Protein AF-A0A8T5QG60-F1 (afdb_monomer)

Solvent-accessible surface area (backbone atoms only — not comparable to full-atom values): 8519 Å² total; per-residue (Å²): 112,48,46,45,45,49,64,73,46,102,88,48,75,74,36,47,45,33,34,34,71,31,38,70,48,41,47,97,69,83,59,90,85,55,72,59,66,87,48,82,86,36,59,93,55,75,37,77,65,26,59,55,39,75,39,51,64,68,26,96,59,72,70,52,65,65,58,47,49,52,42,43,71,73,65,66,56,95,77,47,57,31,42,33,40,36,61,64,51,31,50,56,84,44,44,73,57,53,38,51,46,43,38,54,44,59,75,76,39,101,57,45,35,34,39,52,35,72,73,63,44,66,83,80,40,82,65,47,67,63,52,42,54,75,27,67,58,73,44,78,45,68,66,80,132

Nearest PDB structures (foldseek):
  8k5u-assembly2_B  TM=6.201E-01  e=6.220E-01  Ramlibacter sp.
  8k5u-assembly1_A  TM=6.221E-01  e=1.883E+00  Ramlibacter sp.
  2vp8-assembly1_B  TM=5.227E-01  e=2.972E+00  Mycobacterium tuberculosis H37Rv
  3tro-assembly1_B  TM=3.434E-01  e=5.702E+00  Leishmania major strain Friedlin

Secondary structure (DSSP, 8-state):
--SEE---BTTB-S-EEEE---BTT--S---TT--S-SSTTTTTS--HHHHHHTS---BSSPPPHHHHHHHHHHH--TT--EEEE--SS-GGGGHHHHHHHHHHHHHH---EEEEEE-S-GGGTSSSHHHHHHTTT--EEEE---

Mean predicted aligned error: 3.47 Å

pLDDT: mean 93.24, std 7.76, range [56.69, 98.75]

Sequence (145 aa):
MALTYRFETPKYPGNILYVNLITGYSCTNDCLFCSRPRTKKDIGKPNIYEKKAGSFLYLSKSPTVEEVMCSIDSEIKEDDQEIAIIGLGEPLIYLPKVVEVIRIVKEKYDIKTRIDTNGLVKCLYENPTEILEKSGLDEIRISLN

Foldseek 3Di:
DAQWFWADDPVDGTQEIEGAQDEQLEAPDDDPPQQDDPDPVCQVPQTPVCVRRVHDRHHNDGDALVRRVVSCVVPHDPSRAEYEHDDRHASLLVLVSVLVNLQVCVVPDPHAYEYEGQPCSVVRDPPSVVSCVVSVHDYYHHDDD

Structure (mmCIF, N/CA/C/O backbone):
data_AF-A0A8T5QG60-F1
#
_entry.id   AF-A0A8T5QG60-F1
#
loop_
_atom_site.group_PDB
_atom_site.id
_atom_site.type_symbol
_atom_site.label_atom_id
_atom_site.label_alt_id
_atom_site.label_comp_id
_atom_site.label_asym_id
_atom_site.label_entity_id
_atom_site.label_seq_id
_atom_site.pdbx_PDB_ins_code
_atom_site.Cartn_x
_atom_site.Cartn_y
_atom_site.Cartn_z
_atom_site.occupancy
_atom_site.B_iso_or_equiv
_atom_site.auth_seq_id
_atom_site.auth_comp_id
_atom_site.auth_asym_id
_atom_site.auth_atom_id
_atom_site.pdbx_PDB_model_num
ATOM 1 N N . MET A 1 1 ? 11.849 10.564 6.090 1.00 69.00 1 MET A N 1
ATOM 2 C CA . MET A 1 1 ? 11.240 9.633 5.119 1.00 69.00 1 MET A CA 1
ATOM 3 C C . MET A 1 1 ? 10.190 8.879 5.893 1.00 69.00 1 MET A C 1
ATOM 5 O O . MET A 1 1 ? 10.523 8.408 6.972 1.00 69.00 1 MET A O 1
ATOM 9 N N . ALA A 1 2 ? 8.951 8.876 5.421 1.00 81.56 2 ALA A N 1
ATOM 10 C CA . ALA A 1 2 ? 7.825 8.373 6.196 1.00 81.56 2 ALA A CA 1
ATOM 11 C C . ALA A 1 2 ? 7.303 7.061 5.590 1.00 81.56 2 ALA A C 1
ATOM 13 O O . ALA A 1 2 ? 7.073 6.993 4.379 1.00 81.56 2 ALA A O 1
ATOM 14 N N . LEU A 1 3 ? 7.165 6.024 6.424 1.00 95.88 3 LEU A N 1
ATOM 15 C CA . LEU A 1 3 ? 6.482 4.773 6.062 1.00 95.88 3 LEU A CA 1
ATOM 16 C C . LEU A 1 3 ? 4.977 4.899 6.260 1.00 95.88 3 LEU A C 1
ATOM 18 O O . LEU A 1 3 ? 4.210 4.305 5.514 1.00 95.88 3 LEU A O 1
ATOM 22 N N . THR A 1 4 ? 4.557 5.716 7.217 1.00 96.25 4 THR A N 1
ATOM 23 C CA . THR A 1 4 ? 3.164 6.085 7.420 1.00 96.25 4 THR A CA 1
ATOM 24 C C . THR A 1 4 ? 2.991 7.590 7.311 1.00 96.25 4 THR A C 1
ATOM 26 O O . THR A 1 4 ? 3.891 8.361 7.636 1.00 96.25 4 THR A O 1
ATOM 29 N N . TYR A 1 5 ? 1.865 8.030 6.763 1.00 94.31 5 TYR A N 1
ATOM 30 C CA . TYR A 1 5 ? 1.597 9.448 6.554 1.00 94.31 5 TYR A CA 1
ATOM 31 C C . TYR A 1 5 ? 0.100 9.714 6.449 1.00 94.31 5 TYR A C 1
ATOM 33 O O . TYR A 1 5 ? -0.717 8.804 6.301 1.00 94.31 5 TYR A O 1
ATOM 41 N N . ARG A 1 6 ? -0.264 10.993 6.531 1.00 91.50 6 ARG A N 1
ATOM 42 C CA . ARG A 1 6 ? -1.652 11.450 6.502 1.00 91.50 6 ARG A CA 1
ATOM 43 C C . ARG A 1 6 ? -1.765 12.667 5.612 1.00 91.50 6 ARG A C 1
ATOM 45 O O . ARG A 1 6 ? -0.871 13.507 5.576 1.00 91.50 6 ARG A O 1
ATOM 52 N N . PHE A 1 7 ? -2.874 12.757 4.900 1.00 86.25 7 PHE A N 1
ATOM 53 C CA . PHE A 1 7 ? -3.306 14.001 4.291 1.00 86.25 7 PHE A CA 1
ATOM 54 C C . PHE A 1 7 ? -4.808 13.954 4.055 1.00 86.25 7 PHE A C 1
ATOM 56 O O . PHE A 1 7 ? -5.371 12.916 3.699 1.00 86.25 7 PHE A O 1
ATOM 63 N N . GLU A 1 8 ? -5.450 15.098 4.229 1.00 78.00 8 GLU A N 1
ATOM 64 C CA . GLU A 1 8 ? -6.877 15.236 3.989 1.00 78.00 8 GLU A CA 1
ATOM 65 C C . GLU A 1 8 ? -7.157 15.380 2.492 1.00 78.00 8 GLU A C 1
ATOM 67 O O . GLU A 1 8 ? -6.404 16.007 1.733 1.00 78.00 8 GLU A O 1
ATOM 72 N N . THR A 1 9 ? -8.276 14.809 2.051 1.00 69.25 9 THR A N 1
ATOM 73 C CA . THR A 1 9 ? -8.832 15.107 0.731 1.00 69.25 9 THR A CA 1
ATOM 74 C C . THR A 1 9 ? -10.259 15.616 0.890 1.00 69.25 9 THR A C 1
ATOM 76 O O . THR A 1 9 ? -10.953 15.164 1.796 1.00 69.25 9 THR A O 1
ATOM 79 N N . PRO A 1 10 ? -10.754 16.488 -0.008 1.00 67.62 10 PRO A N 1
ATOM 80 C CA . PRO A 1 10 ? -12.110 17.037 0.104 1.00 67.62 10 PRO A CA 1
ATOM 81 C C . PRO A 1 10 ? -13.229 15.985 0.184 1.00 67.62 10 PRO A C 1
ATOM 83 O O . PRO A 1 10 ? -14.320 16.291 0.646 1.00 67.62 10 PRO A O 1
ATOM 86 N N . LYS A 1 11 ? -12.974 14.758 -0.296 1.00 65.00 11 LYS A N 1
ATOM 87 C CA . LYS A 1 11 ? -13.940 13.651 -0.334 1.00 65.00 11 LYS A CA 1
ATOM 88 C C . LYS A 1 11 ? -13.764 12.638 0.807 1.00 65.00 11 LYS A C 1
ATOM 90 O O . LYS A 1 11 ? -14.706 11.912 1.099 1.00 65.00 11 LYS A O 1
ATOM 95 N N . TYR A 1 12 ? -12.590 12.580 1.435 1.00 62.91 12 TYR A N 1
ATOM 96 C CA . TYR A 1 12 ? -12.278 11.628 2.503 1.00 62.91 12 TYR A CA 1
ATOM 97 C C . TYR A 1 12 ? -11.703 12.396 3.702 1.00 62.91 12 TYR A C 1
ATOM 99 O O . TYR A 1 12 ? -10.526 12.779 3.646 1.00 62.91 12 TYR A O 1
ATOM 107 N N . PRO A 1 13 ? -12.519 12.676 4.739 1.00 56.69 13 PRO A N 1
ATOM 108 C CA . PRO A 1 13 ? -12.048 13.322 5.962 1.00 56.69 13 PRO A CA 1
ATOM 109 C C . PRO A 1 13 ? -11.007 12.444 6.687 1.00 56.69 13 PRO A C 1
ATOM 111 O O .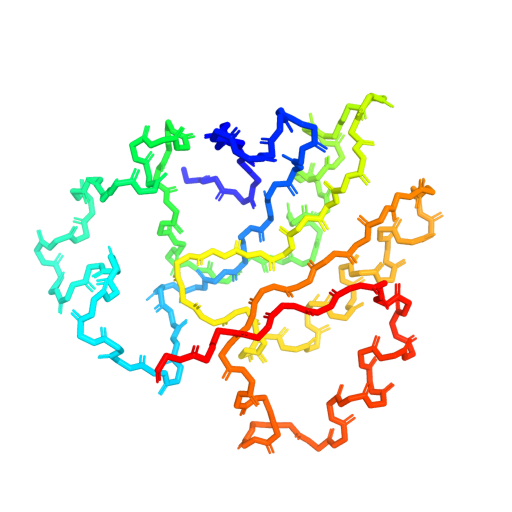 PRO A 1 13 ? -10.945 11.238 6.461 1.00 56.69 13 PRO A O 1
ATOM 114 N N . GLY A 1 14 ? -10.158 13.083 7.498 1.00 62.34 14 GLY A N 1
ATOM 115 C CA . GLY A 1 14 ? -8.789 12.705 7.901 1.00 62.34 14 GLY A CA 1
ATOM 116 C C . GLY A 1 14 ? -8.508 11.387 8.642 1.00 62.34 14 GLY A C 1
ATOM 117 O O . GLY A 1 14 ? -7.421 11.259 9.204 1.00 62.34 14 GLY A O 1
ATOM 118 N N . ASN A 1 15 ? -9.392 10.393 8.611 1.00 87.94 15 ASN A N 1
ATOM 119 C CA . ASN A 1 15 ? -9.291 9.181 9.438 1.00 87.94 15 ASN A CA 1
ATOM 120 C C . ASN A 1 15 ? -8.746 7.982 8.645 1.00 87.94 15 ASN A C 1
ATOM 122 O O . ASN A 1 15 ? -9.250 6.862 8.743 1.00 87.94 15 ASN A O 1
ATOM 126 N N . ILE A 1 16 ? -7.751 8.250 7.794 1.00 93.56 16 ILE A N 1
ATOM 127 C CA . ILE A 1 16 ? -7.035 7.238 7.016 1.00 93.56 16 ILE A CA 1
ATOM 128 C C . ILE A 1 16 ? -5.552 7.337 7.358 1.00 93.56 16 ILE A C 1
ATOM 130 O O . ILE A 1 16 ? -4.946 8.405 7.214 1.00 93.56 16 ILE A O 1
ATOM 134 N N . LEU A 1 17 ? -4.964 6.214 7.761 1.00 95.69 17 LEU A N 1
ATOM 135 C CA . LEU A 1 17 ? -3.520 6.060 7.869 1.00 95.69 17 LEU A CA 1
ATOM 136 C C . LEU A 1 17 ? -2.987 5.475 6.558 1.00 95.69 17 LEU A C 1
ATOM 138 O O . LEU A 1 17 ? -3.275 4.328 6.211 1.00 95.69 17 LEU A O 1
ATOM 142 N N . TYR A 1 18 ? -2.213 6.260 5.810 1.00 96.44 18 TYR A N 1
ATOM 143 C CA . TYR A 1 18 ? -1.580 5.776 4.586 1.00 96.44 18 TYR A CA 1
ATOM 144 C C . TYR A 1 18 ? -0.259 5.086 4.911 1.00 96.44 18 TYR A C 1
ATOM 146 O O . TYR A 1 18 ? 0.534 5.620 5.683 1.00 96.44 18 TYR A O 1
ATOM 154 N N . VAL A 1 19 ? -0.009 3.936 4.287 1.00 97.88 19 VAL A N 1
ATOM 155 C CA . VAL A 1 19 ? 1.185 3.106 4.492 1.00 97.88 19 VAL A CA 1
ATOM 156 C C . VAL A 1 19 ? 1.941 2.943 3.175 1.00 97.88 19 VAL A C 1
ATOM 158 O O . VAL A 1 19 ? 1.465 2.290 2.246 1.00 97.88 19 VAL A O 1
ATOM 161 N N . ASN A 1 20 ? 3.150 3.493 3.114 1.00 96.75 20 ASN A N 1
ATOM 162 C CA . ASN A 1 20 ? 4.064 3.427 1.984 1.00 96.75 20 ASN A CA 1
ATOM 163 C C . ASN A 1 20 ? 5.226 2.463 2.260 1.00 96.75 20 ASN A C 1
ATOM 165 O O . ASN A 1 20 ? 6.064 2.699 3.126 1.00 96.75 20 ASN A O 1
ATOM 169 N N . LEU A 1 21 ? 5.326 1.422 1.435 1.00 96.31 21 LEU A N 1
ATOM 170 C CA . LEU A 1 21 ? 6.433 0.455 1.422 1.00 96.31 21 LEU A CA 1
ATOM 171 C C . LEU A 1 21 ? 7.198 0.435 0.086 1.00 96.31 21 LEU A C 1
ATOM 173 O O . LEU A 1 21 ? 8.034 -0.439 -0.163 1.00 96.31 21 LEU A O 1
ATOM 177 N N . ILE A 1 22 ? 6.912 1.400 -0.791 1.00 95.88 22 ILE A N 1
ATOM 178 C CA . ILE A 1 22 ? 7.388 1.414 -2.172 1.00 95.88 22 ILE A CA 1
ATOM 179 C C . ILE A 1 22 ? 8.828 1.920 -2.210 1.00 95.88 22 ILE A C 1
ATOM 181 O O . ILE A 1 22 ? 9.122 3.094 -1.980 1.00 95.88 22 ILE A O 1
ATOM 185 N N . THR A 1 23 ? 9.750 1.017 -2.534 1.00 95.00 23 THR A N 1
ATOM 186 C CA . THR A 1 23 ? 11.176 1.350 -2.614 1.00 95.00 23 THR A CA 1
ATOM 187 C C . THR A 1 23 ? 11.492 2.040 -3.930 1.00 95.00 23 THR A C 1
ATOM 189 O O . THR A 1 23 ? 11.124 1.555 -4.997 1.00 95.00 23 THR A O 1
ATOM 192 N N . GLY A 1 24 ? 12.200 3.167 -3.871 1.00 92.94 24 GLY A N 1
ATOM 193 C CA . GLY A 1 24 ? 12.706 3.856 -5.057 1.00 92.94 24 GLY A CA 1
ATOM 194 C C . GLY A 1 24 ? 11.630 4.314 -6.047 1.00 92.94 24 GLY A C 1
ATOM 195 O O . GLY A 1 24 ? 11.930 4.443 -7.229 1.00 92.94 24 GLY A O 1
ATOM 196 N N . TYR A 1 25 ? 10.390 4.527 -5.593 1.00 93.62 25 TYR A N 1
ATOM 197 C CA . TYR A 1 25 ? 9.237 4.839 -6.449 1.00 93.62 25 TYR A CA 1
ATOM 198 C C . TYR A 1 25 ? 8.928 3.791 -7.533 1.00 93.62 25 TYR A C 1
ATOM 200 O O . TYR A 1 25 ? 8.408 4.124 -8.608 1.00 93.62 25 TYR A O 1
ATOM 208 N N . SER A 1 26 ? 9.260 2.525 -7.271 1.00 95.12 26 SER A N 1
ATOM 209 C CA . SER A 1 26 ? 9.030 1.415 -8.194 1.00 95.12 26 SER A CA 1
ATOM 210 C C . SER A 1 26 ? 7.553 1.298 -8.594 1.00 95.12 26 SER A C 1
ATOM 212 O O . SER A 1 26 ? 6.639 1.419 -7.781 1.00 95.12 26 SER A O 1
ATOM 214 N N . CYS A 1 27 ? 7.308 1.110 -9.889 1.00 96.25 27 CYS A N 1
ATOM 215 C CA . CYS A 1 27 ? 5.984 0.877 -10.463 1.00 96.25 27 CYS A CA 1
ATOM 216 C C . CYS A 1 27 ? 6.156 0.172 -11.806 1.00 96.25 27 CYS A C 1
ATOM 218 O O . CYS A 1 27 ? 7.131 0.434 -12.510 1.00 96.25 27 CYS A O 1
ATOM 220 N N . THR A 1 28 ? 5.197 -0.669 -12.178 1.00 95.50 28 THR A N 1
ATOM 221 C CA . THR A 1 28 ? 5.144 -1.307 -13.500 1.00 95.50 28 THR A CA 1
ATOM 222 C C . THR A 1 28 ? 4.632 -0.369 -14.593 1.00 95.50 28 THR A C 1
ATOM 224 O O . THR A 1 28 ? 4.905 -0.603 -15.765 1.00 95.50 28 THR A O 1
ATOM 227 N N . ASN A 1 29 ? 3.942 0.712 -14.221 1.00 95.50 29 ASN A N 1
ATOM 228 C CA . ASN A 1 29 ? 3.452 1.725 -15.152 1.00 95.50 29 ASN A CA 1
ATOM 229 C C . ASN A 1 29 ? 4.350 2.965 -15.180 1.00 95.50 29 ASN A C 1
ATOM 231 O O . ASN A 1 29 ? 5.052 3.259 -14.214 1.00 95.50 29 ASN A O 1
ATOM 235 N N . ASP A 1 30 ? 4.245 3.752 -16.254 1.00 94.25 30 ASP A N 1
ATOM 236 C CA . ASP A 1 30 ? 4.862 5.080 -16.390 1.00 94.25 30 ASP A CA 1
ATOM 237 C C . ASP A 1 30 ? 3.832 6.161 -16.784 1.00 94.25 30 ASP A C 1
ATOM 239 O O . ASP A 1 30 ? 4.071 6.999 -17.652 1.00 94.25 30 ASP A O 1
ATOM 243 N N . CYS A 1 31 ? 2.648 6.133 -16.151 1.00 95.19 31 CYS A N 1
ATOM 244 C CA . CYS A 1 31 ? 1.495 6.979 -16.501 1.00 95.19 31 CYS A CA 1
ATOM 245 C C . CYS A 1 31 ? 1.890 8.448 -16.699 1.00 95.19 31 CYS A C 1
ATOM 247 O O . CYS A 1 31 ? 2.523 9.022 -15.816 1.00 95.19 31 CYS A O 1
ATOM 249 N N . LEU A 1 32 ? 1.473 9.092 -17.794 1.00 93.81 32 LEU A N 1
ATOM 250 C CA . LEU A 1 32 ? 1.883 10.463 -18.153 1.00 93.81 32 LEU A CA 1
ATOM 251 C C . LEU A 1 32 ? 1.595 11.505 -17.055 1.00 93.81 32 LEU A C 1
ATOM 253 O O . LEU A 1 32 ? 2.400 12.402 -16.822 1.00 93.81 32 LEU A O 1
ATOM 257 N N . PHE A 1 33 ? 0.495 11.340 -16.323 1.00 91.38 33 PHE A N 1
ATOM 258 C CA . PHE A 1 33 ? 0.061 12.229 -15.238 1.00 91.38 33 PHE A CA 1
ATOM 259 C C . PHE A 1 33 ? 0.626 11.855 -13.853 1.00 91.38 33 PHE A C 1
ATOM 261 O O . PHE A 1 33 ? 0.260 12.461 -12.846 1.00 91.38 33 PHE A O 1
ATOM 268 N N . CYS A 1 34 ? 1.497 10.844 -13.760 1.00 93.31 34 CYS A N 1
ATOM 269 C CA . CYS A 1 34 ? 2.048 10.403 -12.481 1.00 93.31 34 CYS A CA 1
ATOM 270 C C . CYS A 1 34 ? 2.934 11.488 -11.851 1.00 93.31 34 CYS A C 1
ATOM 272 O O . CYS A 1 34 ? 3.834 12.019 -12.500 1.00 93.31 34 CYS A O 1
ATOM 274 N N . SER A 1 35 ? 2.721 11.766 -10.561 1.00 91.56 35 SER A N 1
ATOM 275 C CA . SER A 1 35 ? 3.512 12.737 -9.788 1.00 91.56 35 SER A CA 1
ATOM 276 C C . SER A 1 35 ? 4.839 12.184 -9.255 1.00 91.56 35 SER A C 1
ATOM 278 O O . SER A 1 35 ? 5.520 12.877 -8.500 1.00 91.56 35 SER A O 1
ATOM 280 N N . ARG A 1 36 ? 5.213 10.949 -9.619 1.00 91.94 36 ARG A N 1
ATOM 281 C CA . ARG A 1 36 ? 6.533 10.400 -9.294 1.00 91.94 36 ARG A CA 1
ATOM 282 C C . ARG A 1 36 ? 7.638 11.244 -9.939 1.00 91.94 36 ARG A C 1
ATOM 284 O O . ARG A 1 36 ? 7.483 11.666 -11.088 1.00 91.94 36 ARG A O 1
ATOM 291 N N . PRO A 1 37 ? 8.772 11.439 -9.249 1.00 89.00 37 PRO A N 1
ATOM 292 C CA . PRO A 1 37 ? 9.981 11.982 -9.856 1.00 89.00 37 PRO A CA 1
ATOM 293 C C . PRO A 1 37 ? 10.365 11.218 -11.130 1.00 89.00 37 PRO A C 1
ATOM 295 O O . PRO A 1 37 ? 10.473 9.994 -11.111 1.00 89.00 37 PRO A O 1
ATOM 298 N N . ARG A 1 38 ? 10.568 11.942 -12.238 1.00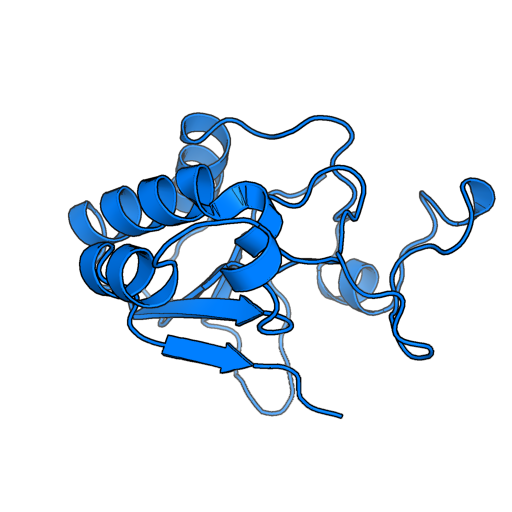 84.12 38 ARG A N 1
ATOM 299 C CA . ARG A 1 38 ? 10.929 11.359 -13.547 1.00 84.12 38 ARG A CA 1
ATOM 300 C C . ARG A 1 38 ? 12.433 11.272 -13.753 1.00 84.12 38 ARG A C 1
ATOM 302 O O . ARG A 1 38 ? 12.911 10.461 -14.539 1.00 84.12 38 ARG A O 1
ATOM 309 N N . THR A 1 39 ? 13.191 12.105 -13.049 1.00 84.38 39 THR A N 1
ATOM 310 C CA . THR A 1 39 ? 14.650 12.114 -13.116 1.00 84.38 39 THR A CA 1
ATOM 311 C C . THR A 1 39 ? 15.258 12.060 -11.720 1.00 84.38 39 THR A C 1
ATOM 313 O O . THR A 1 39 ? 14.647 12.472 -10.735 1.00 84.38 39 THR A O 1
ATOM 316 N N . LYS A 1 40 ? 16.522 11.625 -11.621 1.00 81.38 40 LYS A N 1
ATOM 317 C CA . LYS A 1 40 ? 17.273 11.662 -10.352 1.00 81.38 40 LYS A CA 1
ATOM 318 C C . LYS A 1 40 ? 17.356 13.071 -9.747 1.00 81.38 40 LYS A C 1
ATOM 320 O O . LYS A 1 40 ? 17.470 13.194 -8.537 1.00 81.38 40 LYS A O 1
ATOM 325 N N . LYS A 1 41 ? 17.280 14.124 -10.573 1.00 84.75 41 LYS A N 1
ATOM 326 C CA . LYS A 1 41 ? 17.299 15.533 -10.135 1.00 84.75 41 LYS A CA 1
ATOM 327 C C . LYS A 1 41 ? 15.976 15.991 -9.514 1.00 84.75 41 LYS A C 1
ATOM 329 O O . LYS A 1 41 ? 15.930 17.067 -8.918 1.00 84.75 41 LYS A O 1
ATOM 334 N N . ASP A 1 42 ? 14.909 15.219 -9.703 1.00 85.00 42 ASP A N 1
ATOM 335 C CA . ASP A 1 42 ? 13.591 15.493 -9.130 1.00 85.00 42 ASP A CA 1
ATOM 336 C C . ASP A 1 42 ? 13.417 14.807 -7.772 1.00 85.00 42 ASP A C 1
ATOM 338 O O . ASP A 1 42 ? 12.558 15.199 -6.986 1.00 85.00 42 ASP A O 1
ATOM 342 N N . ILE A 1 43 ? 14.268 13.825 -7.452 1.00 83.06 43 ILE A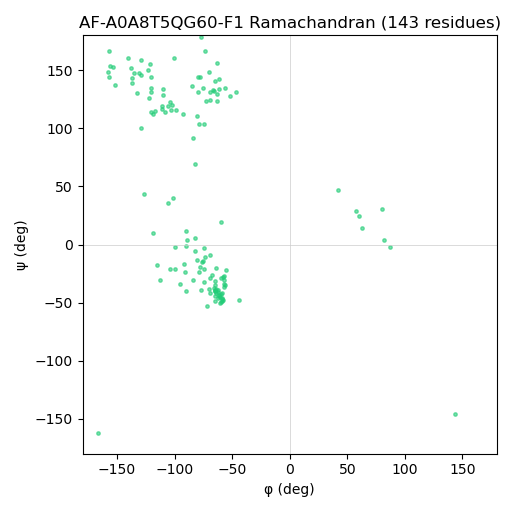 N 1
ATOM 343 C CA . ILE A 1 43 ? 14.331 13.232 -6.115 1.00 83.06 43 ILE A CA 1
ATOM 344 C C . ILE A 1 43 ? 14.758 14.320 -5.120 1.00 83.06 43 ILE A C 1
ATOM 346 O O . ILE A 1 43 ? 15.734 15.034 -5.342 1.00 83.06 43 ILE A O 1
ATOM 350 N N . GLY A 1 44 ? 14.009 14.453 -4.024 1.00 80.81 44 GLY A N 1
ATOM 351 C CA . GLY A 1 44 ? 14.215 15.501 -3.018 1.00 80.81 44 GLY A CA 1
ATOM 352 C C . GLY A 1 44 ? 13.486 16.817 -3.313 1.00 80.81 44 GLY A C 1
ATOM 353 O O . GLY A 1 44 ? 13.513 17.719 -2.480 1.00 80.81 44 GLY A O 1
ATOM 354 N N . LYS A 1 45 ? 12.783 16.934 -4.449 1.00 88.38 45 LYS A N 1
ATOM 355 C CA . LYS A 1 45 ? 11.818 18.015 -4.689 1.00 88.38 45 LYS A CA 1
ATOM 356 C C . LYS A 1 45 ? 10.411 17.487 -4.403 1.00 88.38 45 LYS A C 1
ATOM 358 O O . LYS A 1 45 ? 9.970 16.584 -5.111 1.00 88.38 45 LYS A O 1
ATOM 363 N N . PRO A 1 46 ? 9.696 18.022 -3.399 1.00 87.75 46 PRO A N 1
ATOM 364 C CA . PRO A 1 46 ? 8.435 17.433 -2.979 1.00 87.75 46 PRO A CA 1
ATOM 365 C C . PRO A 1 46 ? 7.368 17.629 -4.061 1.00 87.75 46 PRO A C 1
ATOM 367 O O . PRO A 1 46 ? 7.084 18.760 -4.478 1.00 87.75 46 PRO A O 1
ATOM 370 N N . ASN A 1 47 ? 6.763 16.531 -4.512 1.00 90.06 47 ASN A N 1
ATOM 371 C CA . ASN A 1 47 ? 5.596 16.588 -5.395 1.00 90.06 47 ASN A CA 1
ATOM 372 C C . ASN A 1 47 ? 4.315 16.932 -4.610 1.00 90.06 47 ASN A C 1
ATOM 374 O O . ASN A 1 47 ? 4.344 17.127 -3.396 1.00 90.06 47 ASN A O 1
ATOM 378 N N . ILE A 1 48 ? 3.173 17.040 -5.297 1.00 89.69 48 ILE A N 1
ATOM 379 C CA . ILE A 1 48 ? 1.909 17.454 -4.666 1.00 89.69 48 ILE A CA 1
ATOM 380 C C . ILE A 1 48 ? 1.492 16.553 -3.494 1.00 89.69 48 ILE A C 1
ATOM 382 O O . ILE A 1 48 ? 0.979 17.065 -2.502 1.00 89.69 48 ILE A O 1
ATOM 386 N N . TYR A 1 49 ? 1.739 15.244 -3.570 1.00 89.44 49 TYR A N 1
ATOM 387 C CA . TYR A 1 49 ? 1.374 14.305 -2.509 1.00 89.44 49 TYR A CA 1
ATOM 388 C C . TYR A 1 49 ? 2.340 14.376 -1.330 1.00 89.44 49 TYR A C 1
ATOM 390 O O . TYR A 1 49 ? 1.894 14.377 -0.192 1.00 89.44 49 TYR A O 1
ATOM 398 N N . GLU A 1 50 ? 3.640 14.535 -1.580 1.00 92.12 50 GLU A N 1
ATOM 399 C CA . GLU A 1 50 ? 4.639 14.735 -0.516 1.00 92.12 50 GLU A CA 1
ATOM 400 C C . GLU A 1 50 ? 4.435 16.064 0.221 1.00 92.12 50 GLU A C 1
ATOM 402 O O . GLU A 1 50 ? 4.553 16.126 1.442 1.00 92.12 50 GLU A O 1
ATOM 407 N N . LYS A 1 51 ? 4.055 17.127 -0.504 1.00 91.94 51 LYS A N 1
ATOM 408 C CA . LYS A 1 51 ? 3.668 18.409 0.106 1.00 91.94 51 LYS A CA 1
ATOM 409 C C . LYS A 1 51 ? 2.458 18.245 1.021 1.00 91.94 51 LYS A C 1
ATOM 411 O O . LYS A 1 51 ? 2.468 18.768 2.128 1.00 91.94 51 LYS A O 1
ATOM 416 N N . LYS A 1 52 ? 1.436 17.513 0.567 1.00 89.50 52 LYS A N 1
ATOM 417 C CA . LYS A 1 52 ? 0.241 17.210 1.367 1.00 89.50 52 LYS A CA 1
ATOM 418 C C . LYS A 1 52 ? 0.562 16.342 2.585 1.00 89.50 52 LYS A C 1
ATOM 420 O O . LYS A 1 52 ? 0.030 16.598 3.653 1.00 89.50 52 LYS A O 1
ATOM 425 N N . ALA A 1 53 ? 1.444 15.360 2.420 1.00 89.62 53 ALA A N 1
ATOM 426 C CA . ALA A 1 53 ? 1.894 14.462 3.479 1.00 89.62 53 ALA A CA 1
ATOM 427 C C . ALA A 1 53 ? 2.849 15.123 4.489 1.00 89.62 53 ALA A C 1
ATOM 429 O O . ALA A 1 53 ? 3.206 14.495 5.483 1.00 89.62 53 ALA A O 1
ATOM 430 N N . GLY A 1 54 ? 3.348 16.334 4.206 1.00 90.88 54 GLY A N 1
ATOM 431 C CA . GLY A 1 54 ? 4.372 17.000 5.015 1.00 90.88 54 GLY A CA 1
ATOM 432 C C . GLY A 1 54 ? 5.711 16.253 5.071 1.00 90.88 54 GLY A C 1
ATOM 433 O O . GLY A 1 54 ? 6.546 16.551 5.922 1.00 90.88 54 GLY A O 1
ATOM 434 N N . SER A 1 55 ? 5.933 15.268 4.195 1.00 90.62 55 SER A N 1
ATOM 435 C CA . SER A 1 55 ? 7.092 14.377 4.247 1.00 90.62 55 SER A CA 1
ATOM 436 C C . SER A 1 55 ? 7.461 13.823 2.870 1.00 90.62 55 SER A C 1
ATOM 438 O O . SER A 1 55 ? 6.624 13.687 1.979 1.00 90.62 55 SER A O 1
ATOM 440 N N . PHE A 1 56 ? 8.745 13.493 2.697 1.00 92.06 56 PHE A N 1
ATOM 441 C CA . PHE A 1 56 ? 9.207 12.754 1.523 1.00 92.06 56 PHE A CA 1
ATOM 442 C C . PHE A 1 56 ? 8.821 11.277 1.625 1.00 92.06 56 PHE A C 1
ATOM 444 O O . PHE A 1 56 ? 9.069 10.638 2.656 1.00 92.06 56 PHE A O 1
ATOM 451 N N . LEU A 1 57 ? 8.304 10.737 0.521 1.00 92.88 57 LEU A N 1
ATOM 452 C C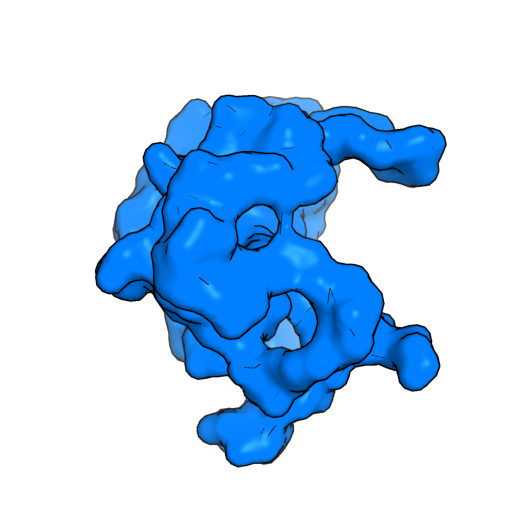A . LEU A 1 57 ? 7.866 9.344 0.381 1.00 92.88 57 LEU A CA 1
ATOM 453 C C . LEU A 1 57 ? 8.907 8.465 -0.329 1.00 92.88 57 LEU A C 1
ATOM 455 O O . LEU A 1 57 ? 8.704 7.261 -0.480 1.00 92.88 57 LEU A O 1
ATOM 459 N N . TYR A 1 58 ? 10.029 9.038 -0.769 1.00 93.88 58 TYR A N 1
ATOM 460 C CA . TYR A 1 58 ? 11.142 8.263 -1.309 1.00 93.88 58 TYR A CA 1
ATOM 461 C C . TYR A 1 58 ? 11.735 7.346 -0.235 1.00 93.88 58 TYR A C 1
ATOM 463 O O . TYR A 1 58 ? 12.200 7.826 0.799 1.00 93.88 58 TYR A O 1
ATOM 471 N N . LEU A 1 59 ? 11.785 6.043 -0.513 1.00 94.12 59 LEU A N 1
ATOM 472 C CA . LEU A 1 59 ? 12.478 5.054 0.312 1.00 94.12 59 LEU A CA 1
ATOM 473 C C . LEU A 1 59 ? 13.705 4.543 -0.450 1.00 94.12 59 LEU A C 1
ATOM 475 O O . LEU A 1 59 ? 13.570 3.930 -1.509 1.00 94.12 59 LEU A O 1
ATOM 479 N N . SER A 1 60 ? 14.911 4.791 0.070 1.00 92.56 60 SER A N 1
ATOM 480 C CA . SER A 1 60 ? 16.167 4.361 -0.571 1.00 92.56 60 SER A CA 1
ATOM 481 C C . SER A 1 60 ? 16.438 2.860 -0.448 1.00 92.56 60 SER A C 1
ATOM 483 O O . SER A 1 60 ? 17.206 2.303 -1.229 1.00 92.56 60 SER A O 1
ATOM 485 N N . LYS A 1 61 ? 15.811 2.213 0.533 1.00 94.12 61 LYS A N 1
ATOM 486 C CA . LYS A 1 61 ? 15.905 0.785 0.835 1.00 94.12 61 LYS A CA 1
ATOM 487 C C . LYS A 1 61 ? 14.516 0.252 1.164 1.00 94.12 61 LYS A C 1
ATOM 489 O O . LYS A 1 61 ? 13.657 1.011 1.613 1.00 94.12 61 LYS A O 1
ATOM 494 N N . SER A 1 62 ? 14.297 -1.032 0.898 1.00 94.44 62 SER A N 1
ATOM 495 C CA . SER A 1 62 ? 13.004 -1.657 1.167 1.00 94.44 62 SER A CA 1
ATOM 496 C C . SER A 1 62 ? 12.821 -1.835 2.670 1.00 94.44 62 SER A C 1
ATOM 498 O O . SER A 1 62 ? 13.692 -2.462 3.274 1.00 94.44 62 SER A O 1
ATOM 500 N N . PRO A 1 63 ? 11.742 -1.301 3.269 1.00 96.88 63 PRO A N 1
ATOM 501 C CA . PRO A 1 63 ? 11.522 -1.425 4.705 1.00 96.88 63 PRO A CA 1
ATOM 502 C C . PRO A 1 63 ? 11.183 -2.868 5.071 1.00 96.88 63 PRO A C 1
ATOM 504 O O . PRO A 1 63 ? 10.573 -3.568 4.259 1.00 96.88 63 PRO A O 1
ATOM 507 N N . THR A 1 64 ? 11.551 -3.340 6.254 1.00 98.19 64 THR A N 1
ATOM 508 C CA . THR A 1 64 ? 11.099 -4.659 6.727 1.00 98.19 64 THR A CA 1
ATOM 509 C C . THR A 1 64 ? 9.623 -4.620 7.137 1.00 98.19 64 THR A C 1
ATOM 511 O O . THR A 1 64 ? 9.031 -3.545 7.255 1.00 98.19 64 THR A O 1
ATOM 514 N N . VAL A 1 65 ? 8.996 -5.786 7.324 1.00 98.44 65 VAL A N 1
ATOM 515 C CA . VAL A 1 65 ? 7.611 -5.850 7.824 1.00 98.44 65 VAL A CA 1
ATOM 516 C C . VAL A 1 65 ? 7.530 -5.241 9.222 1.00 98.44 65 VAL A C 1
ATOM 518 O O . VAL A 1 65 ? 6.612 -4.481 9.508 1.00 98.44 65 VAL A O 1
ATOM 521 N N . GLU A 1 66 ? 8.535 -5.487 10.058 1.00 98.31 66 GLU A N 1
ATOM 522 C CA . GLU A 1 66 ? 8.637 -4.948 11.413 1.00 98.31 66 GLU A CA 1
ATOM 523 C C . GLU A 1 66 ? 8.769 -3.423 11.407 1.00 98.31 66 GLU A C 1
ATOM 525 O O . GLU A 1 66 ? 8.112 -2.757 12.201 1.00 98.31 66 GLU A O 1
ATOM 530 N N . GLU A 1 67 ? 9.570 -2.852 10.499 1.00 98.44 67 GLU A N 1
ATOM 531 C CA . GLU A 1 67 ? 9.678 -1.394 10.344 1.00 98.44 67 GLU A CA 1
ATOM 532 C C . GLU A 1 67 ? 8.332 -0.775 9.936 1.00 98.44 67 GLU A C 1
ATOM 534 O O . GLU A 1 67 ? 7.944 0.265 10.471 1.00 98.44 67 GLU A O 1
ATOM 539 N N . VAL A 1 68 ? 7.595 -1.425 9.026 1.00 98.50 68 VAL A N 1
ATOM 540 C CA . VAL A 1 68 ? 6.255 -0.977 8.615 1.00 98.50 68 VAL A CA 1
ATOM 541 C C . VAL A 1 68 ? 5.268 -1.068 9.778 1.00 98.50 68 VAL A C 1
ATOM 543 O O . VAL A 1 68 ? 4.588 -0.087 10.064 1.00 98.50 68 VAL A O 1
ATOM 546 N N . MET A 1 69 ? 5.214 -2.203 10.479 1.00 98.44 69 MET A N 1
ATOM 547 C CA . MET A 1 69 ? 4.302 -2.393 11.610 1.00 98.44 69 MET A CA 1
ATOM 548 C C . MET A 1 69 ? 4.620 -1.461 12.776 1.00 98.44 69 MET A C 1
ATOM 550 O O . MET A 1 69 ? 3.698 -0.906 13.357 1.00 98.44 69 MET A O 1
ATOM 554 N N . CYS A 1 70 ? 5.897 -1.216 13.075 1.00 98.38 70 CYS A N 1
ATOM 555 C CA . CYS A 1 70 ? 6.306 -0.247 14.092 1.00 98.38 70 CYS A CA 1
ATOM 556 C C . CYS A 1 70 ? 5.801 1.166 13.752 1.00 98.38 70 CYS A C 1
ATOM 558 O O . CYS A 1 70 ? 5.270 1.858 14.614 1.00 98.38 70 CYS A O 1
ATOM 560 N N . SER A 1 71 ? 5.895 1.560 12.476 1.00 98.06 71 SER A N 1
ATOM 561 C CA . SER A 1 71 ? 5.381 2.847 11.987 1.00 98.06 71 SER A CA 1
ATOM 562 C C . SER A 1 71 ? 3.850 2.929 11.992 1.00 98.06 71 SER A C 1
ATOM 564 O O . SER A 1 71 ? 3.301 4.024 12.099 1.00 98.06 71 SER A O 1
ATOM 566 N N . ILE A 1 72 ? 3.151 1.798 11.832 1.00 98.31 72 ILE A N 1
ATOM 567 C CA . ILE A 1 72 ? 1.690 1.720 11.974 1.00 98.31 72 ILE A CA 1
ATOM 568 C C . ILE A 1 72 ? 1.314 1.857 13.448 1.00 98.31 72 ILE A C 1
ATOM 570 O O . ILE A 1 72 ? 0.533 2.738 13.786 1.00 98.31 72 ILE A O 1
ATOM 574 N N . ASP A 1 73 ? 1.913 1.044 14.319 1.00 98.06 73 ASP A N 1
ATOM 575 C CA . ASP A 1 73 ? 1.645 1.022 15.759 1.00 98.06 73 ASP A CA 1
ATOM 576 C C . ASP A 1 73 ? 1.886 2.396 16.414 1.00 98.06 73 ASP A C 1
ATOM 578 O O . ASP A 1 73 ? 1.176 2.765 17.345 1.00 98.06 73 ASP A O 1
ATOM 582 N N . SER A 1 74 ? 2.864 3.171 15.929 1.00 97.31 74 SER A N 1
ATOM 583 C CA . SER A 1 74 ? 3.161 4.505 16.466 1.00 97.31 74 SER A CA 1
ATOM 584 C C . SER A 1 74 ? 2.213 5.608 15.993 1.00 97.31 74 SER A C 1
ATOM 586 O O . SER A 1 74 ? 2.129 6.646 16.645 1.00 97.31 74 SER A O 1
ATOM 588 N N . GLU A 1 75 ? 1.551 5.431 14.847 1.00 95.94 75 GLU A N 1
ATOM 589 C CA . GLU A 1 75 ? 0.795 6.500 14.176 1.00 95.94 75 GLU A CA 1
ATOM 590 C C . GLU A 1 75 ? -0.711 6.242 14.097 1.00 95.94 75 GLU A C 1
ATOM 592 O O . GLU A 1 75 ? -1.467 7.183 13.825 1.00 95.94 75 GLU A O 1
ATOM 597 N N . ILE A 1 76 ? -1.155 4.997 14.284 1.00 96.06 76 ILE A N 1
ATOM 598 C CA . ILE A 1 76 ? -2.573 4.636 14.303 1.00 96.06 76 ILE A CA 1
ATOM 599 C C . ILE A 1 76 ? -3.279 5.294 15.494 1.00 96.06 76 ILE A C 1
ATOM 601 O O . ILE A 1 76 ? -2.723 5.422 16.585 1.00 96.06 76 ILE A O 1
ATOM 605 N N . LYS A 1 77 ? -4.509 5.750 15.270 1.00 94.56 77 LYS A N 1
ATOM 606 C CA . LYS A 1 77 ? -5.353 6.441 16.250 1.00 94.56 77 LYS A CA 1
ATOM 607 C C . LYS A 1 77 ? -6.661 5.687 16.445 1.00 94.56 77 LYS A C 1
ATOM 609 O O . LYS A 1 77 ? -7.121 5.001 15.541 1.00 94.56 77 LYS A O 1
ATOM 614 N N . GLU A 1 78 ? -7.287 5.864 17.606 1.00 92.12 78 GLU A N 1
ATOM 615 C CA . GLU A 1 78 ? -8.569 5.219 17.931 1.00 92.12 78 GLU A CA 1
ATOM 616 C C . GLU A 1 78 ? -9.701 5.590 16.960 1.00 92.12 78 GLU A C 1
ATOM 618 O O . GLU A 1 78 ? -10.612 4.796 16.748 1.00 92.12 78 GLU A O 1
ATOM 623 N N . ASP A 1 79 ? -9.656 6.783 16.362 1.00 92.19 79 ASP A N 1
ATOM 624 C CA . ASP A 1 79 ? -10.665 7.259 15.418 1.00 92.19 79 ASP A CA 1
ATOM 625 C C . ASP A 1 79 ? -10.356 6.909 13.954 1.00 92.19 79 ASP A C 1
ATOM 627 O O . ASP A 1 79 ? -11.174 7.205 13.072 1.00 92.19 79 ASP A O 1
ATOM 631 N N . ASP A 1 80 ? -9.222 6.255 13.677 1.00 93.88 80 ASP A N 1
ATOM 632 C CA . ASP A 1 80 ? -8.905 5.782 12.334 1.00 93.88 80 ASP A CA 1
ATOM 633 C C . ASP A 1 80 ? -9.941 4.769 11.858 1.00 93.88 80 ASP A C 1
ATOM 635 O O . ASP A 1 80 ? -10.319 3.834 12.557 1.00 93.88 80 ASP A O 1
ATOM 639 N N . GLN A 1 81 ? -10.396 4.961 10.625 1.00 93.50 81 GLN A N 1
ATOM 640 C CA . GLN A 1 81 ? -11.393 4.097 9.999 1.00 93.50 81 GLN A CA 1
ATOM 641 C C . GLN A 1 81 ? -10.759 3.157 8.977 1.00 93.50 81 GLN A C 1
ATOM 643 O O . GLN A 1 81 ? -11.359 2.150 8.604 1.00 93.50 81 GLN A O 1
ATOM 648 N N . GLU A 1 82 ? -9.568 3.497 8.481 1.00 95.25 82 GLU A N 1
ATOM 649 C CA . GLU A 1 82 ? -8.932 2.774 7.390 1.00 95.25 82 GLU A CA 1
ATOM 650 C C . GLU A 1 82 ? -7.402 2.860 7.449 1.00 95.25 82 GLU A C 1
ATOM 652 O O . GLU A 1 82 ? -6.823 3.933 7.632 1.00 95.25 82 GLU A O 1
ATOM 657 N N . ILE A 1 83 ? -6.748 1.727 7.197 1.00 97.56 83 ILE A N 1
ATOM 658 C CA . ILE A 1 83 ? -5.337 1.657 6.823 1.00 97.56 83 ILE A CA 1
ATOM 659 C C . ILE A 1 83 ? -5.261 1.405 5.321 1.00 97.56 83 ILE A C 1
ATOM 661 O O . ILE A 1 83 ? -5.677 0.355 4.827 1.00 97.56 83 ILE A O 1
ATOM 665 N N . ALA A 1 84 ? -4.704 2.360 4.584 1.00 96.94 84 ALA A N 1
ATOM 666 C CA . ALA A 1 84 ? -4.572 2.273 3.137 1.00 96.94 84 ALA A CA 1
ATOM 667 C C . ALA A 1 84 ? -3.108 2.058 2.743 1.00 96.94 84 ALA A C 1
ATOM 669 O O . ALA A 1 84 ? -2.267 2.940 2.915 1.00 96.94 84 ALA A O 1
ATOM 670 N N . ILE A 1 85 ? -2.801 0.896 2.171 1.00 98.06 85 ILE A N 1
ATOM 671 C CA . ILE A 1 85 ? -1.488 0.589 1.607 1.00 98.06 85 ILE A CA 1
ATOM 672 C C . ILE A 1 85 ? -1.399 1.253 0.233 1.00 98.06 85 ILE A C 1
ATOM 674 O O . ILE A 1 85 ? -1.998 0.808 -0.750 1.00 98.06 85 ILE A O 1
ATOM 678 N N . ILE A 1 86 ? -0.665 2.360 0.189 1.00 95.38 86 ILE A N 1
ATOM 679 C CA . ILE A 1 86 ? -0.514 3.232 -0.972 1.00 95.38 86 ILE A CA 1
ATOM 680 C C . ILE A 1 86 ? 0.797 4.011 -0.864 1.00 95.38 86 ILE A C 1
ATOM 682 O O . ILE A 1 86 ? 1.304 4.306 0.214 1.00 95.38 86 ILE A O 1
ATOM 686 N N . GLY A 1 87 ? 1.337 4.406 -2.007 1.00 91.12 87 GLY A N 1
ATOM 687 C CA . GLY A 1 87 ? 2.419 5.370 -2.053 1.00 91.12 87 GLY A CA 1
ATOM 688 C C . GLY A 1 87 ? 2.628 5.893 -3.462 1.00 91.12 87 GLY A C 1
ATOM 689 O O . GLY A 1 87 ? 1.787 5.748 -4.349 1.00 91.12 87 GLY A O 1
ATOM 690 N N . LEU A 1 88 ? 3.793 6.487 -3.682 1.00 91.62 88 LEU A N 1
ATOM 691 C CA . LEU A 1 88 ? 4.225 6.903 -5.009 1.00 91.62 88 LEU A CA 1
ATOM 692 C C . LEU A 1 88 ? 4.861 5.723 -5.749 1.00 91.62 88 LEU A C 1
ATOM 694 O O . LEU A 1 88 ? 6.064 5.503 -5.661 1.00 91.62 88 LEU A O 1
ATOM 698 N N . GLY A 1 89 ? 4.052 4.977 -6.500 1.00 95.25 89 GLY A N 1
ATOM 699 C CA . GLY A 1 89 ? 4.475 3.816 -7.288 1.00 95.25 89 GLY A CA 1
ATOM 700 C C . GLY A 1 89 ? 3.416 2.719 -7.281 1.00 95.25 89 GLY A C 1
ATOM 701 O O . GLY A 1 89 ? 2.234 3.041 -7.272 1.00 95.25 89 GLY A O 1
ATOM 702 N N . GLU A 1 90 ? 3.827 1.448 -7.302 1.00 97.50 90 GLU A N 1
ATOM 703 C CA . GLU A 1 90 ? 2.920 0.294 -7.201 1.00 97.50 90 GLU A CA 1
ATOM 704 C C . GLU A 1 90 ? 3.234 -0.564 -5.962 1.00 97.50 90 GLU A C 1
ATOM 706 O O . GLU A 1 90 ? 4.283 -1.217 -5.933 1.00 97.50 90 GLU A O 1
ATOM 711 N N . PRO A 1 91 ? 2.344 -0.617 -4.952 1.00 97.75 91 PRO A N 1
ATOM 712 C CA . PRO A 1 91 ? 2.576 -1.421 -3.754 1.00 97.75 91 PRO A CA 1
ATOM 713 C C . PRO A 1 91 ? 2.617 -2.926 -4.045 1.00 97.75 91 PRO A C 1
ATOM 715 O O . PRO A 1 91 ? 3.420 -3.634 -3.436 1.00 97.75 91 PRO A O 1
ATOM 718 N N . LEU A 1 92 ? 1.825 -3.431 -5.002 1.00 98.06 92 LEU A N 1
ATOM 719 C CA . LEU A 1 92 ? 1.733 -4.871 -5.268 1.00 98.06 92 LEU A CA 1
ATOM 720 C C . LEU A 1 92 ? 2.950 -5.466 -5.993 1.00 98.06 92 LEU A C 1
ATOM 722 O O . LEU A 1 92 ? 3.038 -6.685 -6.119 1.00 98.06 92 LEU A O 1
ATOM 726 N N . ILE A 1 93 ? 3.947 -4.657 -6.379 1.00 97.31 93 ILE A N 1
ATOM 727 C CA . ILE A 1 93 ? 5.290 -5.176 -6.706 1.00 97.31 93 ILE A CA 1
ATOM 728 C C . ILE A 1 93 ? 5.878 -5.932 -5.505 1.00 97.31 93 ILE A C 1
ATOM 730 O O . ILE A 1 93 ? 6.640 -6.879 -5.684 1.00 97.31 93 ILE A O 1
ATOM 734 N N . TYR A 1 94 ? 5.479 -5.565 -4.287 1.00 97.56 94 TYR A N 1
ATOM 735 C CA . TYR A 1 94 ? 5.926 -6.153 -3.029 1.00 97.56 94 TYR A CA 1
ATOM 736 C C . TYR A 1 94 ? 4.858 -7.060 -2.396 1.00 97.56 94 TYR A C 1
ATOM 738 O O . TYR A 1 94 ? 4.736 -7.089 -1.171 1.00 97.56 94 TYR A O 1
ATOM 746 N N . LEU A 1 95 ? 4.084 -7.795 -3.210 1.00 98.19 95 LEU A N 1
ATOM 747 C CA . LEU A 1 95 ? 2.936 -8.599 -2.765 1.00 98.19 95 LEU A CA 1
ATOM 748 C C . LEU A 1 95 ? 3.186 -9.430 -1.486 1.00 98.19 95 LEU A C 1
ATOM 750 O O . LEU A 1 95 ? 2.363 -9.317 -0.581 1.00 98.19 95 LEU A O 1
ATOM 754 N N . PRO A 1 96 ? 4.288 -10.199 -1.329 1.00 98.19 96 PRO A N 1
ATOM 755 C CA . PRO A 1 96 ? 4.503 -10.990 -0.113 1.00 98.19 96 PRO A CA 1
ATOM 756 C C . PRO A 1 96 ? 4.529 -10.138 1.162 1.00 98.19 96 PRO A C 1
ATOM 758 O O . PRO A 1 96 ? 3.894 -10.481 2.153 1.00 98.19 96 PRO A O 1
ATOM 761 N N . LYS A 1 97 ? 5.195 -8.979 1.102 1.00 98.12 97 LYS A N 1
ATOM 762 C CA . LYS A 1 97 ? 5.303 -8.033 2.218 1.00 98.12 97 LYS A CA 1
ATOM 763 C C . LYS A 1 97 ? 3.971 -7.357 2.516 1.00 98.12 97 LYS A C 1
ATOM 765 O O . LYS A 1 97 ? 3.607 -7.206 3.674 1.00 98.12 97 LYS A O 1
ATOM 770 N N . VAL A 1 98 ? 3.243 -6.966 1.470 1.00 98.38 98 VAL A N 1
ATOM 771 C CA . VAL A 1 98 ? 1.897 -6.390 1.591 1.00 98.38 98 VAL A CA 1
ATOM 772 C C . VAL A 1 98 ? 0.964 -7.367 2.311 1.00 98.38 98 VAL A C 1
ATOM 774 O O . VAL A 1 98 ? 0.292 -6.978 3.258 1.00 98.38 98 VAL A O 1
ATOM 777 N N . VAL A 1 99 ? 0.962 -8.639 1.905 1.00 98.62 99 VAL A N 1
ATOM 778 C CA . VAL A 1 99 ? 0.133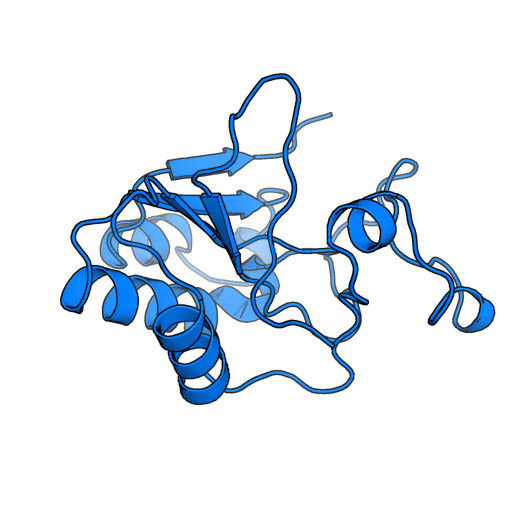 -9.697 2.508 1.00 98.62 99 VAL A CA 1
ATOM 779 C C . VAL A 1 99 ? 0.472 -9.907 3.978 1.00 98.62 99 VAL A C 1
ATOM 781 O O . VAL A 1 99 ? -0.433 -10.039 4.798 1.00 98.62 99 VAL A O 1
ATOM 784 N N . GLU A 1 100 ? 1.759 -9.933 4.315 1.00 98.69 100 GLU A N 1
ATOM 785 C CA . GLU A 1 100 ? 2.210 -10.103 5.695 1.00 98.69 100 GLU A CA 1
ATOM 786 C C . GLU A 1 100 ? 1.799 -8.920 6.579 1.00 98.69 100 GLU A C 1
ATOM 788 O O . GLU A 1 100 ? 1.224 -9.125 7.645 1.00 98.69 100 GLU A O 1
ATOM 793 N N . VAL A 1 101 ? 1.974 -7.687 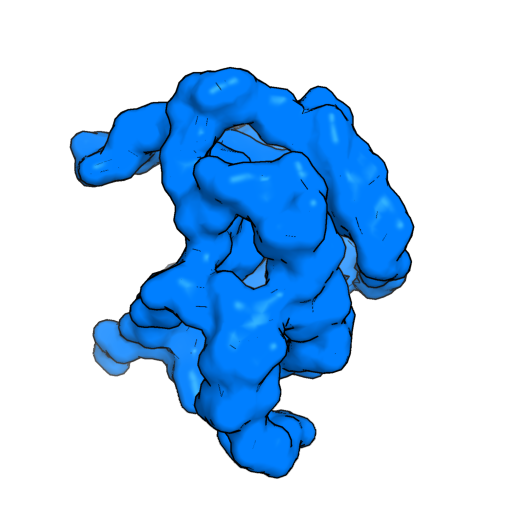6.092 1.00 98.75 101 VAL A N 1
ATOM 794 C CA . VAL A 1 101 ? 1.502 -6.477 6.783 1.00 98.75 101 VAL A CA 1
ATOM 795 C C . VAL A 1 101 ? -0.011 -6.522 7.004 1.00 98.75 101 VAL A C 1
ATOM 797 O O . VAL A 1 101 ? -0.461 -6.257 8.113 1.00 98.75 101 VAL A O 1
ATOM 800 N N . ILE A 1 102 ? -0.808 -6.889 5.992 1.00 98.69 102 ILE A N 1
ATOM 801 C CA . ILE A 1 102 ? -2.273 -6.958 6.135 1.00 98.69 102 ILE A CA 1
ATOM 802 C C . ILE A 1 102 ? -2.668 -7.986 7.192 1.00 98.69 102 ILE A C 1
ATOM 804 O O . ILE A 1 102 ? -3.507 -7.679 8.034 1.00 98.69 102 ILE A O 1
ATOM 808 N N . ARG A 1 103 ? -2.051 -9.173 7.190 1.00 98.62 103 ARG A N 1
ATOM 809 C CA . ARG A 1 103 ? -2.333 -10.208 8.194 1.00 98.62 103 ARG A CA 1
ATOM 810 C C . ARG A 1 103 ? -2.060 -9.712 9.608 1.00 98.62 103 ARG A C 1
ATOM 812 O O . ARG A 1 103 ? -2.941 -9.808 10.453 1.00 98.62 103 ARG A O 1
ATOM 819 N N . ILE A 1 104 ? -0.893 -9.110 9.841 1.00 98.69 104 ILE A N 1
ATOM 820 C CA . ILE A 1 104 ? -0.534 -8.593 11.168 1.00 98.69 104 ILE A CA 1
ATOM 821 C C . ILE A 1 104 ? -1.472 -7.448 11.579 1.00 98.69 104 ILE A C 1
ATOM 823 O O . ILE A 1 104 ? -1.893 -7.378 12.733 1.00 98.69 104 ILE A O 1
ATOM 827 N N . VAL A 1 105 ? -1.840 -6.561 10.647 1.00 98.56 105 VAL A N 1
ATOM 828 C CA . VAL A 1 105 ? -2.832 -5.508 10.909 1.00 98.56 105 VAL A CA 1
ATOM 829 C C . VAL A 1 105 ? -4.166 -6.119 11.330 1.00 98.56 105 VAL A C 1
ATOM 831 O O . VAL A 1 105 ? -4.723 -5.684 12.331 1.00 98.56 105 VAL A O 1
ATOM 834 N N . LYS A 1 106 ? -4.653 -7.142 10.621 1.00 98.00 106 LYS A N 1
ATOM 835 C CA . LYS A 1 106 ? -5.922 -7.818 10.929 1.00 98.00 106 LYS A CA 1
ATOM 836 C C . LYS A 1 106 ? -5.902 -8.611 12.234 1.00 98.00 106 LYS A C 1
ATOM 838 O O . LYS A 1 106 ? -6.948 -8.781 12.847 1.00 98.00 106 LYS A O 1
ATOM 843 N N . GLU A 1 107 ? -4.737 -9.072 12.675 1.00 98.06 107 GLU A N 1
ATOM 844 C CA . GLU A 1 107 ? -4.572 -9.707 13.987 1.00 98.06 107 GLU A CA 1
ATOM 845 C C . GLU A 1 107 ? -4.605 -8.693 15.141 1.00 98.06 107 GLU A C 1
ATOM 847 O O . GLU A 1 107 ? -5.051 -9.026 16.238 1.00 98.06 107 GLU A O 1
ATOM 852 N N . LYS A 1 108 ? -4.127 -7.464 14.910 1.00 97.88 108 LYS A N 1
ATOM 853 C CA . LYS A 1 108 ? -3.992 -6.427 15.946 1.00 97.88 108 LYS A CA 1
ATOM 854 C C . LYS A 1 108 ? -5.163 -5.453 16.026 1.00 97.88 108 LYS A C 1
ATOM 856 O O . LYS A 1 108 ? -5.461 -4.959 17.111 1.00 97.88 108 LYS A O 1
ATOM 861 N N . TYR A 1 109 ? -5.774 -5.136 14.892 1.00 97.31 109 TYR A N 1
ATOM 862 C CA . TYR A 1 109 ? -6.705 -4.026 14.754 1.00 97.31 109 TYR A CA 1
ATOM 863 C C . TYR A 1 109 ? -7.968 -4.474 14.023 1.00 97.31 109 TYR A C 1
ATOM 865 O O . TYR A 1 109 ? -7.903 -5.031 12.925 1.00 97.31 109 TYR A O 1
ATOM 873 N N . ASP A 1 110 ? -9.126 -4.150 14.595 1.00 95.88 110 ASP A N 1
ATOM 874 C CA . ASP A 1 110 ? -10.411 -4.248 13.900 1.00 95.88 110 ASP A CA 1
ATOM 875 C C . ASP A 1 110 ? -10.620 -3.000 13.031 1.00 95.88 110 ASP A C 1
ATOM 877 O O . ASP A 1 110 ? -11.394 -2.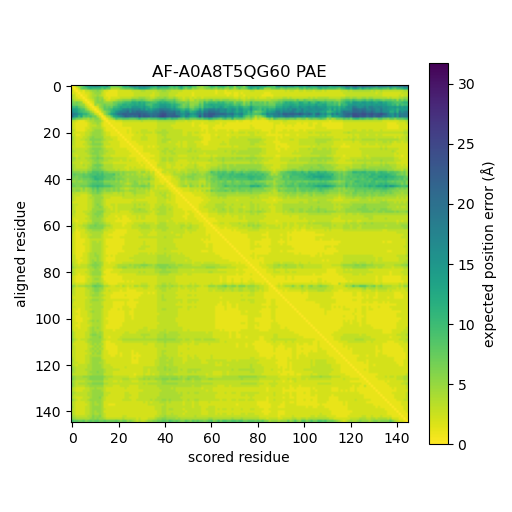100 13.348 1.00 95.88 110 ASP A O 1
ATOM 881 N N . ILE A 1 111 ? -9.819 -2.897 11.968 1.00 96.19 111 ILE A N 1
ATOM 882 C CA . ILE A 1 111 ? -9.800 -1.746 11.065 1.00 96.19 111 ILE A CA 1
ATOM 883 C C . ILE A 1 111 ? -9.886 -2.195 9.613 1.00 96.19 111 ILE A C 1
ATOM 885 O O . ILE A 1 111 ? -9.371 -3.251 9.222 1.00 96.19 111 ILE A O 1
ATOM 889 N N . LYS A 1 112 ? -10.521 -1.366 8.786 1.00 96.94 112 LYS A N 1
ATOM 890 C CA . LYS A 1 112 ? -10.586 -1.596 7.349 1.00 96.94 112 LYS A CA 1
ATOM 891 C C . LYS A 1 112 ? -9.194 -1.473 6.723 1.00 96.94 112 LYS A C 1
ATOM 893 O O . LYS A 1 112 ? -8.493 -0.490 6.953 1.00 96.94 112 LYS A O 1
ATOM 898 N N . THR A 1 113 ? -8.808 -2.427 5.885 1.00 98.06 113 THR A N 1
ATOM 899 C CA . THR A 1 113 ? -7.582 -2.399 5.090 1.00 98.06 113 THR A CA 1
ATOM 900 C C . THR A 1 113 ? -7.909 -2.210 3.615 1.00 98.06 113 THR A C 1
ATOM 902 O O . THR A 1 113 ? -8.799 -2.851 3.049 1.00 98.06 113 THR A O 1
ATOM 905 N N . ARG A 1 114 ? -7.173 -1.303 2.972 1.00 97.75 114 ARG A N 1
ATOM 906 C CA . ARG A 1 114 ? -7.337 -0.970 1.557 1.00 97.75 114 ARG A CA 1
ATOM 907 C C . ARG A 1 114 ? -6.006 -1.034 0.824 1.00 97.75 114 ARG A C 1
ATOM 909 O O . ARG A 1 114 ? -4.980 -0.653 1.381 1.00 97.75 114 ARG A O 1
ATOM 916 N N . ILE A 1 115 ? -6.025 -1.437 -0.442 1.00 98.31 115 ILE A N 1
ATOM 917 C CA . ILE A 1 115 ? -4.891 -1.276 -1.363 1.00 98.31 115 ILE A CA 1
ATOM 918 C C . ILE A 1 115 ? -5.310 -0.429 -2.559 1.00 98.31 115 ILE A C 1
ATOM 920 O O . ILE A 1 115 ? -6.332 -0.708 -3.187 1.00 98.31 115 ILE A O 1
ATOM 924 N N . ASP A 1 116 ? -4.461 0.527 -2.933 1.00 97.25 116 ASP A N 1
ATOM 925 C CA . ASP A 1 116 ? -4.573 1.249 -4.202 1.00 97.25 116 ASP A CA 1
ATOM 926 C C . ASP A 1 116 ? -3.511 0.720 -5.173 1.00 97.25 116 ASP A C 1
ATOM 928 O O . ASP A 1 116 ? -2.317 0.734 -4.874 1.00 97.25 116 ASP A O 1
ATOM 932 N N . THR A 1 117 ? -3.940 0.238 -6.339 1.00 97.81 117 THR A N 1
ATOM 933 C CA . THR A 1 117 ? -3.075 -0.450 -7.310 1.00 97.81 117 THR A CA 1
ATOM 934 C C . THR A 1 117 ? -3.398 -0.060 -8.752 1.00 97.81 117 THR A C 1
ATOM 936 O O . THR A 1 117 ? -4.487 0.421 -9.072 1.00 97.81 117 THR A O 1
ATOM 939 N N . ASN A 1 118 ? -2.454 -0.300 -9.657 1.00 97.25 118 ASN A N 1
ATOM 940 C CA . ASN A 1 118 ? -2.650 -0.276 -11.101 1.00 97.25 118 ASN A CA 1
ATOM 941 C C . ASN A 1 118 ? -3.234 -1.585 -11.675 1.00 97.25 118 ASN A C 1
ATOM 943 O O . ASN A 1 118 ? -3.541 -1.638 -12.862 1.00 97.25 118 ASN A O 1
ATOM 947 N N . GLY A 1 119 ? -3.390 -2.635 -10.858 1.00 97.12 119 GLY A N 1
ATOM 948 C CA . GLY A 1 119 ? -4.035 -3.892 -11.252 1.00 97.12 119 GLY A CA 1
ATOM 949 C C . GLY A 1 119 ? -3.152 -4.884 -12.024 1.00 97.12 119 GLY A C 1
ATOM 950 O O . GLY A 1 119 ? -3.633 -5.948 -12.406 1.00 97.12 119 GLY A O 1
ATOM 951 N N . LEU A 1 120 ? -1.859 -4.603 -12.222 1.00 97.12 120 LEU A N 1
ATOM 952 C CA . LEU A 1 120 ? -0.946 -5.455 -13.005 1.00 97.12 120 LEU A CA 1
ATOM 953 C C . LEU A 1 120 ? -0.224 -6.535 -12.184 1.00 97.12 120 LEU A C 1
ATOM 955 O O . LEU A 1 120 ? 0.701 -7.180 -12.674 1.00 97.12 120 LEU A O 1
ATOM 959 N N . VAL A 1 121 ? -0.636 -6.770 -10.937 1.00 97.19 121 VAL A N 1
ATOM 960 C CA . VAL A 1 121 ? 0.019 -7.731 -10.031 1.00 97.19 121 VAL A CA 1
ATOM 961 C C . VAL A 1 121 ? 0.091 -9.156 -10.602 1.00 97.19 121 VAL A C 1
ATOM 963 O O . VAL A 1 121 ? 1.061 -9.868 -10.351 1.00 97.19 121 VAL A O 1
ATOM 966 N N . LYS A 1 122 ? -0.875 -9.562 -11.438 1.00 96.94 122 LYS A N 1
ATOM 967 C CA . LYS A 1 122 ? -0.891 -10.883 -12.099 1.00 96.94 122 LYS A CA 1
ATOM 968 C C . LYS A 1 122 ? 0.273 -11.083 -13.075 1.00 96.94 122 LYS A C 1
ATOM 970 O O . LYS A 1 122 ? 0.620 -12.220 -13.368 1.00 96.94 122 LYS A O 1
ATOM 975 N N . CYS A 1 123 ? 0.898 -10.004 -13.550 1.00 97.06 123 CYS A N 1
ATOM 976 C CA . CYS A 1 123 ? 2.108 -10.075 -14.369 1.00 97.06 123 CYS A CA 1
ATOM 977 C C . CYS A 1 123 ? 3.369 -10.396 -13.548 1.00 97.06 123 CYS A C 1
ATOM 979 O O . CYS A 1 123 ? 4.397 -10.722 -14.133 1.00 97.06 123 CYS A O 1
ATOM 981 N N . LEU A 1 124 ? 3.309 -10.266 -12.219 1.00 96.94 124 LEU A N 1
ATOM 982 C CA . LEU A 1 124 ? 4.450 -10.428 -11.312 1.00 96.94 124 LEU A CA 1
ATOM 983 C C . LEU A 1 124 ? 4.320 -11.658 -10.407 1.00 96.94 124 LEU A C 1
ATOM 985 O O . LEU A 1 124 ? 5.330 -12.240 -10.023 1.00 96.94 124 LEU A O 1
ATOM 989 N N . TYR A 1 125 ? 3.090 -12.040 -10.061 1.00 97.88 125 TYR A N 1
ATOM 990 C CA . TYR A 1 125 ? 2.800 -13.113 -9.114 1.00 97.88 125 TYR A CA 1
ATOM 991 C C . TYR A 1 125 ? 1.691 -14.029 -9.629 1.00 97.88 125 TYR A C 1
ATOM 993 O O . TYR A 1 125 ? 0.745 -13.589 -10.290 1.00 97.88 125 TYR A O 1
ATOM 1001 N N . GLU A 1 126 ? 1.769 -15.310 -9.270 1.00 97.56 126 GLU A N 1
ATOM 1002 C CA . GLU A 1 126 ? 0.682 -16.255 -9.509 1.00 97.56 126 GLU A CA 1
ATOM 1003 C C . GLU A 1 126 ? -0.441 -16.085 -8.479 1.00 97.56 126 GLU A C 1
ATOM 1005 O O . GLU A 1 126 ? -0.200 -15.777 -7.318 1.00 97.56 126 GLU A O 1
ATOM 1010 N N . ASN A 1 127 ? -1.685 -16.269 -8.931 1.00 96.62 127 ASN A N 1
ATOM 1011 C CA . ASN A 1 127 ? -2.921 -16.187 -8.134 1.00 96.62 127 ASN A CA 1
ATOM 1012 C C . ASN A 1 127 ? -2.995 -15.028 -7.109 1.00 96.62 127 ASN A C 1
ATOM 1014 O O . ASN A 1 127 ? -3.420 -15.237 -5.974 1.00 96.62 127 ASN A O 1
ATOM 1018 N N . PRO A 1 128 ? -2.647 -13.783 -7.490 1.00 97.19 128 PRO A N 1
ATOM 1019 C CA . PRO A 1 128 ? -2.556 -12.670 -6.549 1.00 97.19 128 PRO A CA 1
ATOM 1020 C C . PRO A 1 128 ? -3.907 -12.305 -5.930 1.00 97.19 128 PRO A C 1
ATOM 1022 O O . PRO A 1 128 ? -3.950 -11.889 -4.781 1.00 97.19 128 PRO A O 1
ATOM 1025 N N . THR A 1 129 ? -5.011 -12.493 -6.658 1.00 95.06 129 THR A N 1
ATOM 1026 C CA . THR A 1 129 ? -6.366 -12.265 -6.141 1.00 95.06 129 THR A CA 1
ATOM 1027 C C . THR A 1 129 ? -6.667 -13.171 -4.951 1.00 95.06 129 THR A C 1
ATOM 1029 O O . THR A 1 129 ? -7.050 -12.672 -3.903 1.00 95.06 129 THR A O 1
ATOM 1032 N N . GLU A 1 130 ? -6.425 -14.479 -5.080 1.00 97.88 130 GLU A N 1
ATOM 1033 C CA . GLU A 1 130 ? -6.638 -15.448 -3.997 1.00 97.88 130 GLU A CA 1
ATOM 1034 C C . GLU A 1 130 ? -5.703 -15.171 -2.810 1.00 97.88 130 GLU A C 1
ATOM 1036 O O . GLU A 1 130 ? -6.098 -15.284 -1.653 1.00 97.88 130 GLU A O 1
ATOM 1041 N N . ILE A 1 131 ? -4.457 -14.774 -3.089 1.00 98.31 131 ILE A N 1
ATOM 1042 C CA . ILE A 1 131 ? -3.481 -14.403 -2.059 1.00 98.31 131 ILE A CA 1
ATOM 1043 C C . ILE A 1 131 ? -3.958 -13.184 -1.250 1.00 98.31 131 ILE A C 1
ATOM 1045 O O . ILE A 1 131 ? -3.870 -13.205 -0.023 1.00 98.31 131 ILE A O 1
ATOM 1049 N N . LEU A 1 132 ? -4.459 -12.141 -1.922 1.00 98.06 132 LEU A N 1
ATOM 1050 C CA . LEU A 1 132 ? -4.978 -10.926 -1.283 1.00 98.06 132 LEU A CA 1
ATOM 1051 C C . LEU A 1 132 ? -6.299 -11.178 -0.546 1.00 98.06 132 LEU A C 1
ATOM 1053 O O . LEU A 1 132 ? -6.503 -10.668 0.550 1.00 98.06 132 LEU A O 1
ATOM 1057 N N . GLU A 1 133 ? -7.181 -12.005 -1.100 1.00 97.38 133 GLU A N 1
ATOM 1058 C CA . GLU A 1 133 ? -8.410 -12.414 -0.417 1.00 97.38 133 GLU A CA 1
ATOM 1059 C C . GLU A 1 133 ? -8.073 -13.137 0.896 1.00 97.38 133 GLU A C 1
ATOM 1061 O O . GLU A 1 133 ? -8.523 -12.748 1.973 1.00 97.38 133 GLU A O 1
ATOM 1066 N N . LYS A 1 134 ? -7.167 -14.122 0.840 1.00 98.19 134 LYS A N 1
ATOM 1067 C CA . LYS A 1 134 ? -6.695 -14.867 2.019 1.00 98.19 134 LYS A CA 1
ATOM 1068 C C . LYS A 1 134 ? -5.839 -14.046 2.985 1.00 98.19 134 LYS A C 1
ATOM 1070 O O . LYS A 1 134 ? -5.498 -14.557 4.054 1.00 98.19 134 LYS A O 1
ATOM 1075 N N . SER A 1 135 ? -5.431 -12.825 2.636 1.00 98.06 135 SER A N 1
ATOM 1076 C CA . SER A 1 135 ? -4.787 -11.929 3.600 1.00 98.06 135 SER A CA 1
ATOM 1077 C C . SER A 1 135 ? -5.798 -11.215 4.494 1.00 98.06 135 SER A C 1
ATOM 1079 O O . SER A 1 135 ? -5.385 -10.633 5.488 1.00 98.06 135 SER A O 1
ATOM 1081 N N . GLY A 1 136 ? -7.093 -11.250 4.161 1.00 97.69 136 GLY A N 1
ATOM 1082 C CA . GLY A 1 136 ? -8.118 -10.460 4.842 1.00 97.69 136 GLY A CA 1
ATOM 1083 C C . GLY A 1 136 ? -8.161 -9.010 4.358 1.00 97.69 136 GLY A C 1
ATOM 1084 O O . GLY A 1 136 ? -8.432 -8.114 5.147 1.00 97.69 136 GLY A O 1
ATOM 1085 N N . LEU A 1 137 ? -7.822 -8.750 3.091 1.00 98.44 137 LEU A N 1
ATOM 1086 C CA . LEU A 1 137 ? -7.980 -7.419 2.500 1.00 98.44 137 LEU A CA 1
ATOM 1087 C C . LEU A 1 137 ? -9.472 -7.084 2.328 1.00 98.44 137 LEU A C 1
ATOM 1089 O O . LEU A 1 137 ? -10.193 -7.879 1.729 1.00 98.44 137 LEU A O 1
ATOM 1093 N N . ASP A 1 138 ? -9.919 -5.901 2.767 1.00 98.31 138 ASP A N 1
ATOM 1094 C CA . ASP A 1 138 ? -11.340 -5.523 2.647 1.00 98.31 138 ASP A CA 1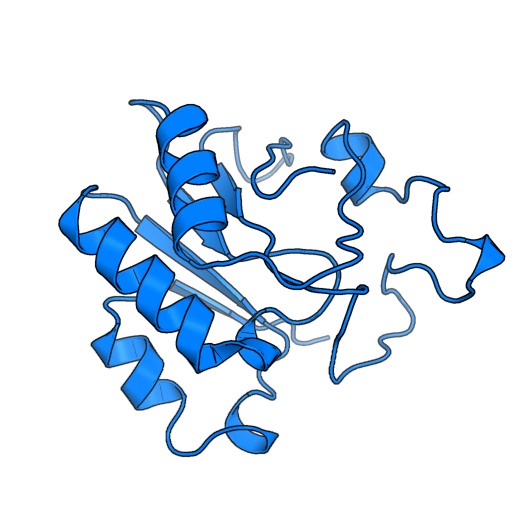
ATOM 1095 C C . ASP A 1 138 ? -11.671 -4.800 1.338 1.00 98.31 138 ASP A C 1
ATOM 1097 O O . ASP A 1 138 ? -12.736 -5.003 0.759 1.00 98.31 138 ASP A O 1
ATOM 1101 N N . GLU A 1 139 ? -10.788 -3.911 0.875 1.00 97.50 139 GLU A N 1
ATOM 1102 C CA . GLU A 1 139 ? -11.045 -3.087 -0.307 1.00 97.50 139 GLU A CA 1
ATOM 1103 C C . GLU A 1 139 ? -9.823 -3.001 -1.223 1.00 97.50 139 GLU A C 1
ATOM 1105 O O . GLU A 1 139 ? -8.688 -2.789 -0.795 1.00 97.50 139 GLU A O 1
ATOM 1110 N N . ILE A 1 140 ? -10.077 -3.084 -2.527 1.00 97.19 140 ILE A N 1
ATOM 1111 C CA . ILE A 1 140 ? -9.089 -2.790 -3.559 1.00 97.19 140 ILE A CA 1
ATOM 1112 C C . ILE 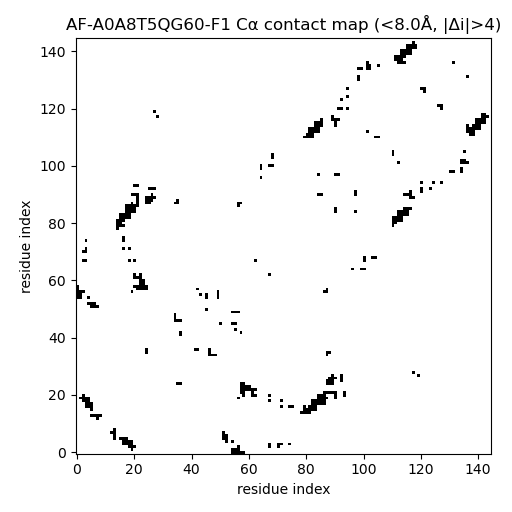A 1 140 ? -9.591 -1.648 -4.439 1.00 97.19 140 ILE A C 1
ATOM 1114 O O . ILE A 1 140 ? -10.726 -1.661 -4.919 1.00 97.19 140 ILE A O 1
ATOM 1118 N N . ARG A 1 141 ? -8.737 -0.653 -4.675 1.00 96.88 141 ARG A N 1
ATOM 1119 C CA . ARG A 1 141 ? -8.983 0.424 -5.635 1.00 96.88 141 ARG A CA 1
ATOM 1120 C C . ARG A 1 141 ? -8.035 0.278 -6.803 1.00 96.88 141 ARG A C 1
ATOM 1122 O O . ARG A 1 141 ? -6.819 0.348 -6.646 1.00 96.88 141 ARG A O 1
ATOM 1129 N N . ILE A 1 142 ? -8.608 0.098 -7.985 1.00 97.25 142 ILE A N 1
ATOM 1130 C CA . ILE A 1 142 ? -7.844 -0.055 -9.218 1.00 97.25 142 ILE A CA 1
ATOM 1131 C C . ILE A 1 142 ? -7.889 1.265 -9.979 1.00 97.25 142 ILE A C 1
ATOM 1133 O O . ILE A 1 142 ? -8.958 1.757 -10.336 1.00 97.25 142 ILE A O 1
ATOM 1137 N N . SER A 1 143 ? -6.714 1.841 -10.221 1.00 95.31 143 SER A N 1
ATOM 1138 C CA . SER A 1 143 ? -6.573 3.028 -11.059 1.00 95.31 143 SER A CA 1
ATOM 1139 C C . SER A 1 143 ? -6.731 2.646 -12.528 1.00 95.31 143 SER A C 1
ATOM 1141 O O . SER A 1 143 ? -5.805 2.108 -13.131 1.00 95.31 143 SER A O 1
ATOM 1143 N N . LEU A 1 144 ? -7.890 2.962 -13.102 1.00 94.12 144 LEU A N 1
ATOM 1144 C CA . LEU A 1 144 ? -8.201 2.778 -14.517 1.00 94.12 144 LEU A CA 1
ATOM 1145 C C . LEU A 1 144 ? -8.465 4.156 -15.137 1.00 94.12 144 LEU A C 1
ATOM 1147 O O . LEU A 1 144 ? -9.398 4.839 -14.718 1.00 94.12 144 LEU A O 1
ATOM 1151 N N . ASN A 1 145 ? -7.612 4.580 -16.073 1.00 88.06 145 ASN A N 1
ATOM 1152 C CA . ASN A 1 145 ? -7.700 5.870 -16.768 1.00 88.06 145 ASN A CA 1
ATOM 1153 C C . ASN A 1 145 ? -7.715 5.663 -18.277 1.00 88.06 145 ASN A C 1
ATOM 1155 O O . ASN A 1 145 ? -7.008 4.731 -18.725 1.00 88.06 145 ASN A O 1
#

Radius of gyration: 14.53 Å; Cα contacts (8 Å, |Δi|>4): 235; chains: 1; bounding box: 31×35×36 Å